Protein AF-A0A661KD29-F1 (afdb_monomer)

Mean predicted aligned error: 2.65 Å

Secondary structure (DSSP, 8-state):
--TTT-SSEEEETTEEEES--HHHHHHHHTT-----HHHHHTT-

Structure (mmCIF, N/CA/C/O backbone):
data_AF-A0A661KD29-F1
#
_entry.id   AF-A0A661KD29-F1
#
loop_
_atom_site.group_PDB
_atom_site.id
_atom_site.type_symbol
_atom_site.label_atom_id
_atom_site.label_alt_id
_atom_site.label_comp_id
_atom_site.label_asym_id
_atom_site.label_entity_id
_atom_site.label_seq_id
_atom_site.pdbx_PDB_ins_code
_atom_site.Cartn_x
_atom_site.Cartn_y
_atom_site.Cartn_z
_atom_site.occupancy
_atom_site.B_iso_or_equi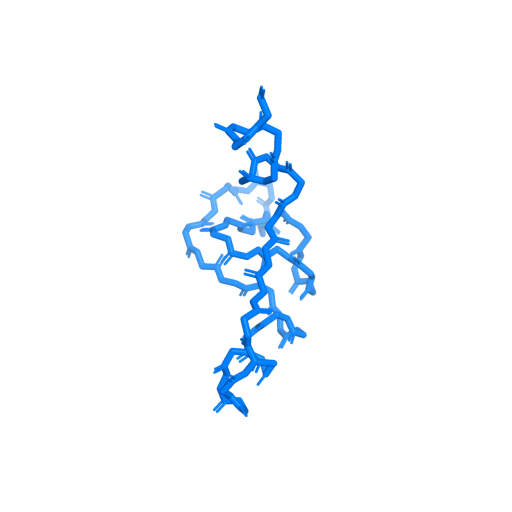v
_atom_site.auth_seq_id
_atom_site.auth_comp_id
_atom_site.auth_asym_id
_atom_site.auth_atom_id
_atom_site.pdbx_PDB_model_num
ATOM 1 N N . ARG A 1 1 ? 7.020 2.964 -0.113 1.00 89.50 1 ARG A N 1
ATOM 2 C CA . ARG A 1 1 ? 7.746 2.653 -1.370 1.00 89.50 1 ARG A CA 1
ATOM 3 C C . ARG A 1 1 ? 7.864 1.154 -1.654 1.00 89.50 1 ARG A C 1
ATOM 5 O O . ARG A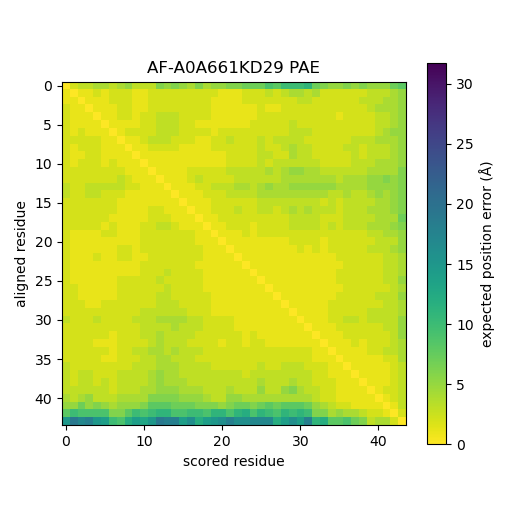 1 1 ? 7.931 0.798 -2.818 1.00 89.50 1 ARG A O 1
ATOM 12 N N . SER A 1 2 ? 7.879 0.273 -0.648 1.00 96.25 2 SER A N 1
ATOM 13 C CA . SER A 1 2 ? 7.849 -1.185 -0.867 1.00 96.25 2 SER A CA 1
ATOM 14 C C . SER A 1 2 ? 6.591 -1.639 -1.643 1.00 96.25 2 SER A C 1
ATOM 16 O O . SER A 1 2 ? 5.516 -1.114 -1.342 1.00 96.25 2 SER A O 1
ATOM 18 N N . PRO A 1 3 ? 6.681 -2.630 -2.558 1.00 95.88 3 PRO A N 1
ATOM 19 C CA . PRO A 1 3 ? 5.524 -3.269 -3.202 1.00 95.88 3 PRO A CA 1
ATOM 20 C C . PRO A 1 3 ? 4.555 -3.961 -2.232 1.00 95.88 3 PRO A C 1
ATOM 22 O O . PRO A 1 3 ? 3.435 -4.282 -2.616 1.00 95.88 3 PRO A O 1
ATOM 25 N N . SER A 1 4 ? 4.970 -4.200 -0.984 1.00 97.00 4 SER A N 1
ATOM 26 C CA . SER A 1 4 ? 4.122 -4.783 0.063 1.00 97.00 4 SER A CA 1
ATOM 27 C C . SER A 1 4 ? 3.604 -3.723 1.038 1.00 97.00 4 SER A C 1
ATOM 29 O O . SER A 1 4 ? 2.397 -3.599 1.230 1.00 97.00 4 SER A O 1
ATOM 31 N N . CYS A 1 5 ? 4.498 -2.903 1.600 1.00 97.06 5 CYS A N 1
ATOM 32 C CA . CYS A 1 5 ? 4.162 -2.009 2.720 1.00 97.06 5 CYS A CA 1
ATOM 33 C C . CYS A 1 5 ? 4.070 -0.522 2.340 1.00 97.06 5 CYS A C 1
ATOM 35 O O . CYS A 1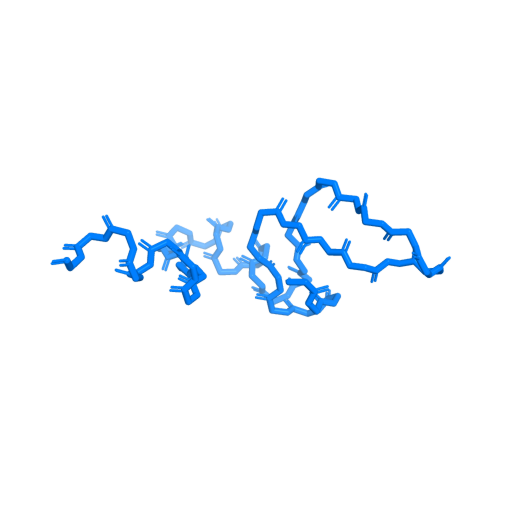 5 ? 3.884 0.327 3.207 1.00 97.06 5 CYS A O 1
ATOM 37 N N . GLY A 1 6 ? 4.273 -0.152 1.071 1.00 96.69 6 GLY A N 1
ATOM 38 C CA . GLY A 1 6 ? 4.105 1.238 0.640 1.00 96.69 6 GLY A CA 1
ATOM 39 C C . GLY A 1 6 ? 2.659 1.705 0.809 1.00 96.69 6 GLY A C 1
ATOM 40 O O . GLY A 1 6 ? 1.750 0.954 0.498 1.00 96.69 6 GLY A O 1
ATOM 41 N N . VAL A 1 7 ? 2.441 2.934 1.277 1.00 95.75 7 VAL A N 1
ATOM 42 C CA . VAL A 1 7 ? 1.083 3.460 1.515 1.00 95.75 7 VAL A CA 1
ATOM 43 C C . VAL A 1 7 ? 0.633 4.365 0.369 1.00 95.75 7 VAL A C 1
ATOM 45 O O . VAL A 1 7 ? -0.358 4.078 -0.286 1.00 95.75 7 VAL A O 1
ATOM 48 N N . GLU A 1 8 ? 1.388 5.423 0.071 1.00 94.75 8 GLU A N 1
ATOM 49 C CA . GLU A 1 8 ? 1.023 6.399 -0.974 1.00 94.75 8 GLU A CA 1
ATOM 50 C C . GLU A 1 8 ? 1.749 6.169 -2.305 1.00 94.75 8 GLU A C 1
ATOM 52 O O . GLU A 1 8 ? 1.300 6.597 -3.373 1.00 94.75 8 GLU A O 1
ATOM 57 N N . LYS A 1 9 ? 2.930 5.549 -2.223 1.00 96.25 9 LYS A N 1
ATOM 58 C CA . LYS A 1 9 ? 3.821 5.306 -3.355 1.00 96.25 9 LYS A CA 1
ATOM 59 C C . LYS A 1 9 ? 4.472 3.937 -3.242 1.00 96.25 9 LYS A C 1
ATOM 61 O O . LYS A 1 9 ? 4.978 3.566 -2.168 1.00 96.25 9 LYS A O 1
ATOM 66 N N . ILE A 1 10 ? 4.581 3.261 -4.378 1.00 97.12 10 ILE A N 1
ATOM 67 C CA . ILE A 1 10 ? 5.339 2.020 -4.554 1.00 97.12 10 ILE A CA 1
ATOM 68 C C . ILE A 1 10 ? 6.425 2.204 -5.613 1.00 97.12 10 ILE A C 1
ATOM 70 O O . ILE A 1 10 ? 6.317 3.074 -6.475 1.00 97.12 10 ILE A O 1
ATOM 74 N N . ILE A 1 11 ? 7.478 1.398 -5.530 1.00 96.94 11 ILE A N 1
ATOM 75 C CA . ILE A 1 11 ? 8.479 1.266 -6.584 1.00 96.94 11 ILE A CA 1
ATOM 76 C C . ILE A 1 11 ? 8.211 -0.045 -7.311 1.00 96.94 11 ILE A C 1
ATOM 78 O O . ILE A 1 11 ? 8.182 -1.100 -6.679 1.00 96.94 11 ILE A O 1
ATOM 82 N N . ARG A 1 12 ? 8.025 0.029 -8.627 1.00 93.31 12 ARG A N 1
ATOM 83 C CA . ARG A 1 12 ? 7.873 -1.127 -9.513 1.00 93.31 12 ARG A CA 1
ATOM 84 C C . ARG A 1 12 ? 8.734 -0.893 -10.745 1.00 93.31 12 ARG A C 1
ATOM 86 O O . ARG A 1 12 ? 8.647 0.174 -11.339 1.00 93.31 12 ARG A O 1
ATOM 93 N N . ASP A 1 13 ? 9.585 -1.858 -11.081 1.00 95.38 13 ASP A N 1
ATOM 94 C CA . ASP A 1 13 ? 10.482 -1.787 -12.244 1.00 95.38 13 ASP A CA 1
ATOM 95 C C . ASP A 1 13 ? 11.311 -0.483 -12.281 1.00 95.38 13 ASP A C 1
ATOM 97 O O . ASP A 1 13 ? 11.457 0.173 -13.307 1.00 95.38 13 ASP A O 1
ATOM 101 N N . GLY A 1 14 ? 11.801 -0.056 -11.109 1.00 96.31 14 GLY A N 1
ATOM 102 C CA . GLY A 1 14 ? 12.567 1.185 -10.933 1.00 96.31 14 GLY A CA 1
ATOM 103 C C . GLY A 1 14 ? 11.741 2.478 -10.961 1.00 96.31 14 GLY A C 1
ATOM 104 O O . GLY A 1 14 ? 12.273 3.545 -10.662 1.00 96.31 14 GLY A O 1
ATOM 105 N N . GLN A 1 15 ? 10.442 2.408 -11.256 1.00 96.75 15 GLN A N 1
ATOM 106 C CA . GLN A 1 15 ? 9.560 3.570 -11.351 1.00 96.75 15 GLN A CA 1
ATOM 107 C C . GLN A 1 15 ? 8.778 3.796 -10.061 1.00 96.75 15 GLN A C 1
ATOM 109 O O . GLN A 1 15 ? 8.301 2.854 -9.427 1.00 96.75 15 GLN A O 1
ATOM 114 N N . VAL A 1 16 ? 8.603 5.065 -9.687 1.00 96.19 16 VAL A N 1
ATOM 115 C CA . VAL A 1 16 ? 7.752 5.459 -8.559 1.00 96.19 16 VAL A CA 1
ATOM 116 C C . VAL A 1 16 ? 6.323 5.642 -9.055 1.00 96.19 16 VAL A C 1
ATOM 118 O O . VAL A 1 16 ? 6.030 6.580 -9.794 1.00 96.19 16 VAL A O 1
ATOM 121 N N . LEU A 1 17 ? 5.425 4.774 -8.602 1.00 96.06 17 LEU A N 1
ATOM 122 C CA . LEU A 1 17 ? 4.004 4.813 -8.931 1.00 96.06 17 LEU A CA 1
ATOM 123 C C . LEU A 1 17 ? 3.199 5.280 -7.716 1.00 96.06 17 LEU A C 1
ATOM 125 O O . LEU A 1 17 ? 3.543 4.962 -6.574 1.00 96.06 17 LEU A O 1
ATOM 129 N N . LYS A 1 18 ? 2.110 6.020 -7.956 1.00 96.38 18 LYS A N 1
ATOM 130 C CA . LYS A 1 18 ? 1.103 6.284 -6.918 1.00 96.38 18 LYS A CA 1
ATOM 131 C C . LYS A 1 18 ? 0.338 4.994 -6.626 1.00 96.38 18 LYS A C 1
ATOM 133 O O . LYS A 1 18 ? -0.073 4.307 -7.556 1.00 96.38 18 LYS A O 1
ATOM 138 N N . GLY A 1 19 ? 0.141 4.696 -5.347 1.00 94.69 19 GLY A N 1
ATOM 139 C CA . GLY A 1 19 ? -0.599 3.521 -4.896 1.00 94.69 19 GLY A CA 1
ATOM 140 C C . GLY A 1 19 ? 0.005 2.877 -3.654 1.00 94.69 19 GLY A C 1
ATOM 141 O O . GLY A 1 19 ? 1.063 3.285 -3.166 1.00 94.69 19 GLY A O 1
ATOM 142 N N . SER A 1 20 ? -0.679 1.847 -3.167 1.00 97.31 20 SER A N 1
ATOM 143 C CA . SER A 1 20 ? -0.293 1.091 -1.979 1.00 97.31 20 SER A CA 1
ATOM 144 C C . SER A 1 20 ? 0.266 -0.277 -2.358 1.00 97.31 20 SER A C 1
ATOM 146 O O . SER A 1 20 ? -0.125 -0.873 -3.362 1.00 97.31 20 SER A O 1
ATOM 148 N N . GLY A 1 21 ? 1.193 -0.778 -1.550 1.00 97.75 21 GLY A N 1
ATOM 149 C CA . GLY A 1 21 ? 1.655 -2.150 -1.640 1.00 97.75 21 GLY A CA 1
ATOM 150 C C . GLY A 1 21 ? 0.572 -3.126 -1.192 1.00 97.75 21 GLY A C 1
ATOM 151 O O . GLY A 1 21 ? -0.372 -2.737 -0.509 1.00 97.75 21 GLY A O 1
ATOM 152 N N . VAL A 1 22 ? 0.707 -4.394 -1.574 1.00 97.88 22 VAL A N 1
ATOM 153 C CA . VAL A 1 22 ? -0.362 -5.397 -1.414 1.00 97.88 22 VAL A CA 1
ATOM 154 C C . VAL A 1 22 ? -0.843 -5.562 0.033 1.00 97.88 22 VAL A C 1
ATOM 156 O O . VAL A 1 22 ? -2.042 -5.682 0.264 1.00 97.88 22 VAL A O 1
ATOM 159 N N . THR A 1 23 ? 0.061 -5.492 1.013 1.00 98.25 23 THR A N 1
ATOM 160 C CA . THR A 1 23 ? -0.290 -5.602 2.437 1.00 98.25 23 THR A CA 1
ATOM 161 C C . THR A 1 23 ? -0.980 -4.335 2.924 1.00 98.25 23 THR A C 1
ATOM 163 O O . THR A 1 23 ? -2.033 -4.411 3.549 1.00 98.25 23 THR A O 1
ATOM 166 N N . ALA A 1 24 ? -0.434 -3.159 2.596 1.00 98.00 24 ALA A N 1
ATOM 167 C CA . ALA A 1 24 ? -1.058 -1.885 2.950 1.00 98.00 24 ALA A CA 1
ATOM 168 C C . ALA A 1 24 ? -2.457 -1.747 2.325 1.00 98.00 24 ALA A C 1
ATOM 170 O O . ALA A 1 24 ? -3.386 -1.311 2.995 1.00 98.00 24 ALA A O 1
ATOM 171 N N . ALA A 1 25 ? -2.626 -2.178 1.072 1.00 97.94 25 ALA A N 1
ATOM 172 C CA . ALA A 1 25 ? -3.908 -2.180 0.375 1.00 97.94 25 ALA A CA 1
ATOM 173 C C . ALA A 1 25 ? -4.940 -3.094 1.053 1.00 97.94 25 ALA A C 1
ATOM 175 O O . ALA A 1 25 ? -6.097 -2.701 1.184 1.00 97.94 25 ALA A O 1
ATOM 176 N N . LEU A 1 26 ? -4.529 -4.285 1.509 1.00 98.50 26 LEU A N 1
ATOM 177 C CA . LEU A 1 2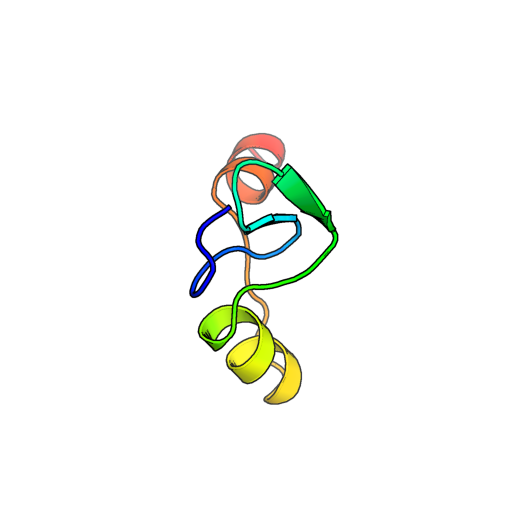6 ? -5.404 -5.182 2.262 1.00 98.50 26 LEU A CA 1
ATOM 178 C C . LEU A 1 26 ? -5.866 -4.530 3.569 1.00 98.50 26 LEU A C 1
ATOM 180 O O . LEU A 1 26 ? -7.062 -4.447 3.806 1.00 98.50 26 LEU A O 1
ATOM 184 N N . LEU A 1 27 ? -4.940 -4.017 4.380 1.00 98.31 27 LEU A N 1
ATOM 185 C CA . LEU A 1 27 ? -5.275 -3.387 5.663 1.00 98.31 27 LEU A CA 1
ATOM 186 C C . LEU A 1 27 ? -6.217 -2.185 5.483 1.00 98.31 27 LEU A C 1
ATOM 188 O O . LEU A 1 27 ? -7.212 -2.081 6.196 1.00 98.31 27 LEU A O 1
ATOM 192 N N . LEU A 1 28 ? -5.951 -1.333 4.485 1.00 97.56 28 LEU A N 1
ATOM 193 C CA . LEU A 1 28 ? -6.833 -0.217 4.125 1.00 97.56 28 LEU A CA 1
ATOM 194 C C . LEU A 1 28 ? -8.236 -0.701 3.732 1.00 97.56 28 LEU A C 1
ATOM 196 O O . LEU A 1 28 ? -9.229 -0.098 4.133 1.00 97.56 28 LEU A O 1
ATOM 200 N N . ARG A 1 29 ? -8.331 -1.794 2.966 1.00 98.12 29 ARG A N 1
ATOM 201 C CA . ARG A 1 29 ? -9.613 -2.391 2.564 1.00 98.12 29 ARG A CA 1
ATOM 202 C C . ARG A 1 29 ? -10.395 -2.947 3.756 1.00 98.12 29 ARG A C 1
ATOM 204 O O . ARG A 1 29 ? -11.614 -2.833 3.767 1.00 98.12 29 ARG A O 1
ATOM 211 N N . GLU A 1 30 ? -9.709 -3.502 4.753 1.00 98.62 30 GLU A N 1
ATOM 212 C CA . GLU A 1 30 ? -10.321 -3.977 6.004 1.00 98.62 30 GLU A CA 1
ATOM 213 C C . GLU A 1 30 ? -10.653 -2.830 6.987 1.00 98.62 30 GLU A C 1
ATOM 215 O O . GLU A 1 30 ? -11.074 -3.076 8.115 1.00 98.62 30 GLU A O 1
ATOM 220 N N . GLY A 1 31 ? -10.482 -1.566 6.577 1.00 98.12 31 GLY A N 1
ATOM 221 C CA . GLY A 1 31 ? -10.860 -0.390 7.365 1.00 98.12 31 GLY A CA 1
ATOM 222 C C 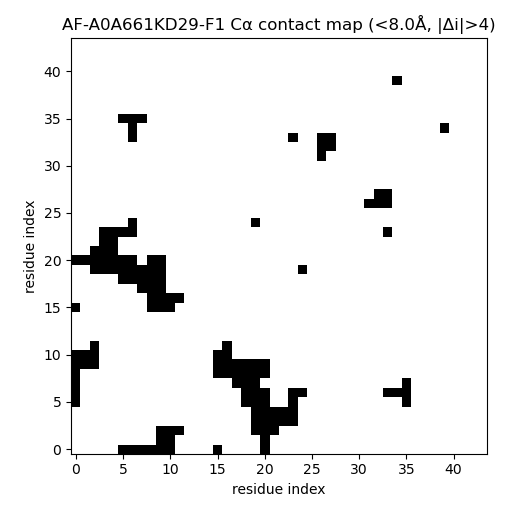. GLY A 1 31 ? -9.816 0.060 8.387 1.00 98.12 31 GLY A C 1
ATOM 223 O O . GLY A 1 31 ? -10.115 0.908 9.227 1.00 98.12 31 GLY A O 1
ATOM 224 N N . LEU A 1 32 ? -8.594 -0.474 8.328 1.00 98.25 32 LEU A N 1
ATOM 225 C CA . LEU A 1 32 ? -7.494 -0.037 9.183 1.00 98.25 32 LEU A CA 1
ATOM 226 C C . LEU A 1 32 ? -6.812 1.196 8.587 1.00 98.25 32 LEU A C 1
ATOM 228 O O . LEU A 1 32 ? -6.543 1.262 7.386 1.00 98.25 32 LEU A O 1
ATOM 232 N N . GLU A 1 33 ? -6.456 2.157 9.439 1.00 96.56 33 GLU A N 1
ATOM 233 C CA . GLU A 1 33 ? -5.575 3.243 9.021 1.00 96.56 33 GLU A CA 1
ATOM 234 C C . GLU A 1 33 ? -4.134 2.730 8.902 1.00 96.56 33 GLU A C 1
ATOM 236 O O . GLU A 1 33 ? -3.588 2.114 9.817 1.00 96.56 33 GLU A O 1
ATOM 241 N N . VAL A 1 34 ? -3.495 3.016 7.767 1.00 96.44 34 VAL A N 1
ATOM 242 C CA . VAL A 1 34 ? -2.084 2.702 7.523 1.00 96.44 34 VAL A CA 1
ATOM 243 C C . VAL A 1 34 ? -1.333 4.006 7.277 1.00 96.44 34 VAL A C 1
ATOM 245 O O . VAL A 1 34 ? -1.724 4.810 6.430 1.00 96.44 34 VAL A O 1
ATOM 248 N N . MET A 1 35 ? -0.237 4.223 8.002 1.00 95.38 35 MET A N 1
ATOM 249 C CA . MET A 1 35 ? 0.579 5.437 7.907 1.00 95.38 35 MET A CA 1
ATOM 250 C C . MET A 1 35 ? 1.992 5.104 7.433 1.00 95.38 35 MET A C 1
ATOM 252 O O . MET A 1 35 ? 2.573 4.101 7.840 1.00 95.38 35 MET A O 1
ATOM 256 N N . SER A 1 36 ? 2.563 5.954 6.575 1.00 95.19 36 SER A N 1
ATOM 257 C CA . SER A 1 36 ? 3.993 5.888 6.272 1.00 95.19 36 SER A CA 1
ATOM 258 C C . SER A 1 36 ? 4.812 6.616 7.335 1.00 95.19 36 SER A C 1
ATOM 260 O O . SER A 1 36 ? 4.315 7.514 8.018 1.00 95.19 36 SER A O 1
ATOM 262 N N . GLU A 1 37 ? 6.100 6.284 7.420 1.00 94.06 37 GLU A N 1
ATOM 263 C CA . GLU A 1 37 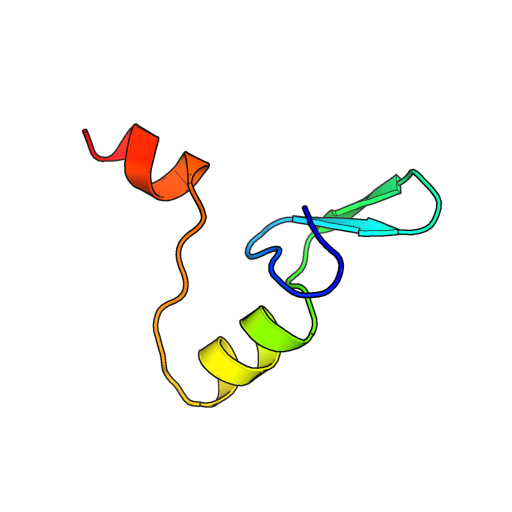? 7.052 7.010 8.264 1.00 94.06 37 GLU A CA 1
ATOM 264 C C . GLU A 1 37 ? 7.065 8.511 7.930 1.00 94.06 37 GLU A C 1
ATOM 266 O O . GLU A 1 37 ? 7.066 9.350 8.830 1.00 94.06 37 GLU A O 1
ATOM 271 N N . GLU A 1 38 ? 7.008 8.874 6.643 1.00 92.06 38 GLU A N 1
ATOM 272 C CA . GLU A 1 38 ? 6.991 10.280 6.231 1.00 92.06 38 GLU A CA 1
ATOM 273 C C . GLU A 1 38 ? 5.725 11.021 6.685 1.00 92.06 38 GLU A C 1
ATOM 275 O O . GLU A 1 38 ? 5.806 12.214 6.974 1.00 92.06 38 GLU A O 1
ATOM 280 N N . LYS A 1 39 ? 4.571 10.339 6.762 1.00 92.12 39 LYS A N 1
ATOM 281 C CA . LYS A 1 39 ? 3.326 10.928 7.284 1.00 92.12 39 LYS A CA 1
ATOM 282 C C . LYS A 1 39 ? 3.460 11.200 8.782 1.00 92.12 39 LYS A C 1
ATOM 284 O O . LYS A 1 39 ? 3.140 12.302 9.213 1.00 92.12 39 LYS A O 1
ATOM 28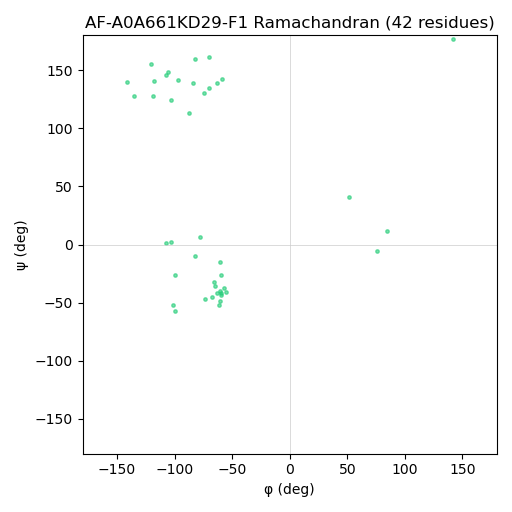9 N N . ILE A 1 40 ? 3.994 10.237 9.540 1.00 93.81 40 ILE A N 1
ATOM 290 C CA . ILE A 1 40 ? 4.229 10.367 10.989 1.00 93.81 40 ILE A CA 1
ATOM 291 C C . ILE A 1 40 ? 5.190 11.527 11.273 1.00 93.81 40 IL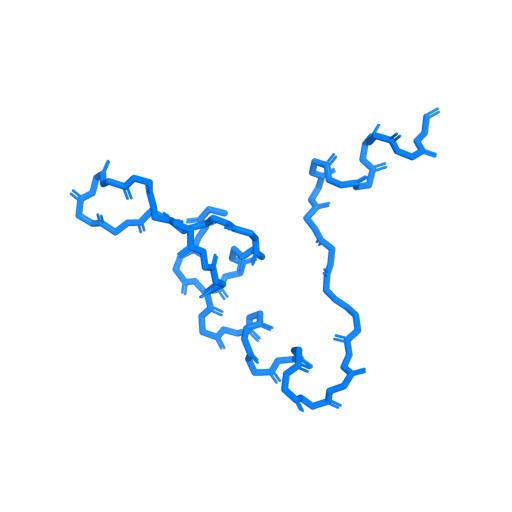E A C 1
ATOM 293 O O . ILE A 1 40 ? 4.886 12.396 12.082 1.00 93.81 40 ILE A O 1
ATOM 297 N N . ARG A 1 41 ? 6.320 11.599 10.558 1.00 93.94 41 ARG A N 1
ATOM 298 C CA . ARG A 1 41 ? 7.322 12.664 10.743 1.00 93.94 41 ARG A CA 1
ATOM 299 C C . ARG A 1 41 ? 6.791 14.078 10.494 1.00 93.94 41 ARG A C 1
ATOM 301 O O . ARG A 1 41 ? 7.369 15.013 11.020 1.00 93.94 41 ARG A O 1
ATOM 308 N N . ARG A 1 42 ? 5.748 14.253 9.674 1.00 90.88 42 ARG A N 1
ATOM 309 C CA . ARG A 1 42 ? 5.138 15.570 9.389 1.00 90.88 42 ARG A CA 1
ATOM 310 C C . ARG A 1 42 ? 4.143 16.029 10.453 1.00 90.88 42 ARG A C 1
ATOM 312 O O . ARG A 1 42 ? 3.650 17.148 10.363 1.00 90.88 42 ARG A O 1
ATOM 319 N N . GLN A 1 43 ? 3.790 15.148 11.383 1.00 83.75 43 GLN A N 1
ATOM 320 C CA . GLN A 1 43 ? 2.845 15.416 12.465 1.00 83.75 43 GLN A CA 1
ATOM 321 C C . GLN A 1 43 ? 3.549 15.651 13.813 1.00 83.75 43 GLN A C 1
ATOM 323 O O . GLN A 1 43 ? 2.868 15.850 14.816 1.00 83.75 43 GLN A O 1
ATOM 328 N N . LEU A 1 44 ? 4.886 15.623 13.821 1.00 64.31 44 LEU A N 1
ATOM 329 C CA . LEU A 1 44 ? 5.768 15.974 14.937 1.00 64.31 44 LEU A CA 1
ATOM 330 C C . LEU A 1 44 ? 6.402 17.342 14.671 1.00 64.31 44 LEU A C 1
ATOM 332 O O . 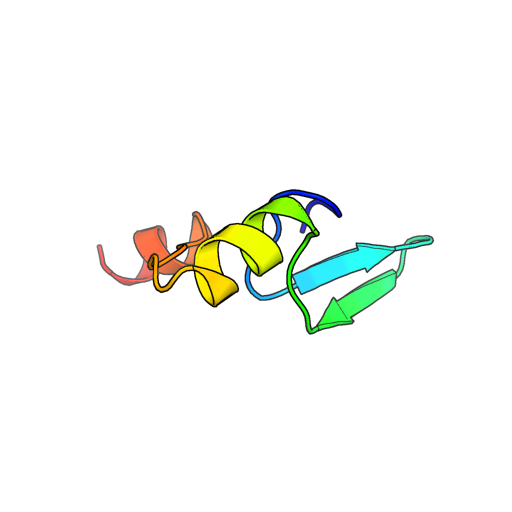LEU A 1 44 ? 6.606 18.081 15.656 1.00 64.31 44 LEU A O 1
#

Foldseek 3Di:
DDLAAAAQWYADPNDIDGDGHPPNVVCVVVVHDHDDPVRVVVVD

Solvent-accessible surface area (backbone atoms only — not comparable to full-atom values): 2573 Å² total; per-residue (Å²): 70,47,60,42,71,2,52,67,31,20,50,56,97,89,38,83,41,84,40,50,4,62,55,39,45,49,43,46,73,75,71,44,92,78,80,46,71,72,60,54,64,75,77,110

pLDDT: mean 95.03, std 5.43, range [64.31, 98.62]

Radius of gyration: 10.64 Å; Cα contacts (8 Å, |Δi|>4): 67; chains: 1; bounding box: 23×22×27 Å

Nearest PDB structures (foldseek):
  4c30-assembly1_A  TM=4.143E-01  e=5.411E+00  Deinococcus radiodurans

Sequence (44 aa):
RSPSCGVEKIIRDGQVLKGSGVTAALLLREGLEVMSEEKIRRQL